Protein AF-A0A0F9AWZ1-F1 (afdb_monomer)

InterPro domains:
  IPR010708 5'(3')-deoxyribonucleotidase [PF06941] (41-124)
  IPR023214 HAD superfamily [G3DSA:3.40.50.1000] (35-144)
  IPR036412 HAD-like superfamily [SSF56784] (3-137)

Nearest PDB structures (foldseek):
  2otc-assembly1_A  TM=3.422E-01  e=2.011E+00  Escherichia coli BL21(DE3)
  7tmd-assembly1_B  TM=3.369E-01  e=4.687E+00  Klebsiella pneumoniae subsp. pneumoniae HS11286

Sequence (151 aa):
MQIYVDMDGVLADFDSHYKKLFGYTPIRPGGCDWKLVNGVEDFYLNMKEMPDLGVLWERLYLHNPIVLTGIPRQINAAENDKRKWLKVHLPLVTQIICCQAKDKYQYCKPGDLLIDDYARHKQAWTNAGGIWITHTSALDTCRQLDSLGIA

Solvent-accessible surface area (backbone atoms only — not comparable to full-atom values): 8495 Å² total; per-residue (Å²): 116,56,46,32,32,33,36,71,59,56,42,27,28,46,53,62,47,46,22,72,75,71,75,48,66,62,45,84,89,84,49,61,63,63,69,62,54,58,71,41,82,61,52,63,45,70,42,46,66,30,96,49,32,67,64,37,44,72,66,40,57,89,68,66,43,33,37,50,28,62,40,63,92,86,36,84,59,47,58,61,27,43,53,53,33,41,53,70,79,42,65,84,62,84,44,78,47,76,42,46,58,87,56,52,37,78,76,46,46,70,58,17,36,40,40,34,47,66,63,90,45,46,65,57,30,43,74,43,41,21,46,77,43,73,44,86,45,39,70,59,44,51,53,52,37,49,75,69,70,49,123

Radius of gyration: 14.71 Å; Cα contacts (8 Å, |Δi|>4): 239; chains: 1; bounding box: 33×29×40 Å

Organism: NCBI:txid412755

Structure (mmCIF, N/CA/C/O backbone):
data_AF-A0A0F9AWZ1-F1
#
_entry.id   AF-A0A0F9AWZ1-F1
#
loop_
_atom_site.group_PDB
_atom_site.id
_at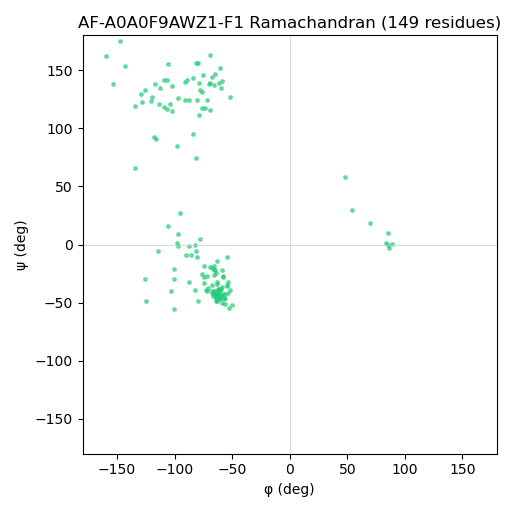om_site.type_symbol
_atom_site.label_atom_id
_atom_site.label_alt_id
_atom_site.label_comp_id
_atom_site.label_asym_id
_atom_site.label_entity_id
_atom_site.label_seq_id
_atom_site.pdbx_PDB_ins_code
_atom_site.Cartn_x
_atom_site.Cartn_y
_atom_site.Cartn_z
_atom_site.occupancy
_atom_site.B_iso_or_equiv
_atom_site.auth_seq_id
_atom_site.auth_comp_id
_atom_site.auth_asym_id
_atom_site.auth_atom_id
_atom_site.pdbx_PDB_model_num
ATOM 1 N N . MET A 1 1 ? -11.645 6.154 14.045 1.00 93.56 1 MET A N 1
ATOM 2 C CA . MET A 1 1 ? -10.387 5.616 13.503 1.00 93.56 1 MET A CA 1
ATOM 3 C C . MET A 1 1 ? -10.646 5.219 12.070 1.00 93.56 1 MET A C 1
ATOM 5 O O . MET A 1 1 ? -11.558 4.436 11.841 1.00 93.56 1 MET A O 1
ATOM 9 N N . GLN A 1 2 ? -9.905 5.793 11.131 1.00 97.94 2 GLN A N 1
ATOM 10 C CA . GLN A 1 2 ? -9.869 5.334 9.748 1.00 97.94 2 GLN A CA 1
ATOM 11 C C . GLN A 1 2 ? -8.739 4.313 9.583 1.00 97.94 2 GLN A C 1
ATOM 13 O O . GLN A 1 2 ? -7.654 4.503 10.133 1.00 97.94 2 GLN A O 1
ATOM 18 N N . ILE A 1 3 ? -8.988 3.250 8.815 1.00 98.44 3 ILE A N 1
ATOM 19 C CA . ILE A 1 3 ? -7.946 2.313 8.383 1.00 98.44 3 ILE A CA 1
ATOM 20 C C . ILE A 1 3 ? -7.501 2.696 6.975 1.00 98.44 3 ILE A C 1
ATOM 22 O O . ILE A 1 3 ? -8.324 2.814 6.062 1.00 98.44 3 ILE A O 1
ATOM 26 N N . TYR A 1 4 ? -6.198 2.879 6.821 1.00 98.75 4 TYR A N 1
ATOM 27 C CA . TYR A 1 4 ? -5.512 3.043 5.556 1.00 98.75 4 TYR A CA 1
ATOM 28 C C . TYR A 1 4 ? -4.686 1.795 5.260 1.00 98.75 4 TYR A C 1
ATOM 30 O O . TYR A 1 4 ? -4.063 1.217 6.154 1.00 98.75 4 TYR A O 1
ATOM 38 N N . VAL A 1 5 ? -4.664 1.395 3.994 1.00 98.62 5 VAL A N 1
ATOM 39 C CA . VAL A 1 5 ? -3.889 0.247 3.519 1.00 98.62 5 VAL A CA 1
ATOM 40 C C . VAL A 1 5 ? -3.065 0.670 2.310 1.00 98.62 5 VAL A C 1
ATOM 42 O O . VAL A 1 5 ? -3.587 1.309 1.391 1.00 98.62 5 VAL A O 1
ATOM 45 N N . ASP A 1 6 ? -1.765 0.387 2.328 1.00 98.56 6 ASP A N 1
ATOM 46 C CA . ASP A 1 6 ? -0.930 0.574 1.146 1.00 98.56 6 ASP A CA 1
ATOM 47 C C . ASP A 1 6 ? -1.290 -0.437 0.051 1.00 98.56 6 ASP A C 1
ATOM 49 O O . ASP A 1 6 ? -1.961 -1.431 0.304 1.00 98.56 6 ASP A O 1
ATOM 53 N N . MET A 1 7 ? -0.863 -0.175 -1.182 1.00 98.44 7 MET A N 1
ATOM 54 C CA . MET A 1 7 ? -1.083 -1.080 -2.307 1.00 98.44 7 MET A CA 1
ATOM 55 C C . MET A 1 7 ? 0.157 -1.914 -2.637 1.00 98.44 7 MET A C 1
ATOM 57 O O . MET A 1 7 ? 0.061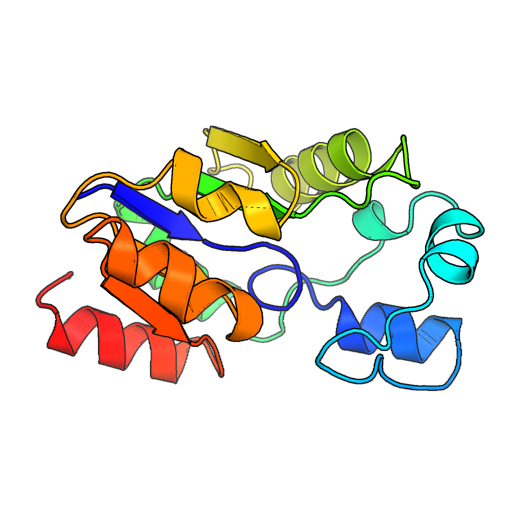 -3.138 -2.695 1.00 98.44 7 MET A O 1
ATOM 61 N N . ASP A 1 8 ? 1.303 -1.279 -2.883 1.00 97.06 8 ASP A N 1
ATOM 62 C CA . ASP A 1 8 ? 2.499 -1.968 -3.383 1.00 97.06 8 ASP A CA 1
ATOM 63 C C . ASP A 1 8 ? 3.175 -2.742 -2.247 1.00 97.06 8 ASP A C 1
ATOM 65 O O . ASP A 1 8 ? 3.631 -2.141 -1.290 1.00 97.06 8 ASP A O 1
ATOM 69 N N . GLY A 1 9 ? 3.262 -4.068 -2.346 1.00 96.50 9 GLY A N 1
ATOM 70 C CA . GLY A 1 9 ? 3.813 -4.920 -1.284 1.00 96.50 9 GLY A CA 1
ATOM 71 C C . GLY A 1 9 ? 2.814 -5.294 -0.181 1.00 96.50 9 GLY A C 1
ATOM 72 O O . GLY A 1 9 ? 3.183 -6.016 0.741 1.00 96.50 9 GLY A O 1
ATOM 73 N N . VAL A 1 10 ? 1.554 -4.850 -0.288 1.00 98.38 10 VAL A N 1
ATOM 74 C CA . VAL A 1 10 ? 0.466 -5.193 0.651 1.00 98.38 10 VAL A CA 1
ATOM 75 C C . VAL A 1 10 ? -0.741 -5.791 -0.071 1.00 98.38 10 VAL A C 1
ATOM 77 O O . VAL A 1 10 ? -1.236 -6.843 0.319 1.00 98.38 10 VAL A O 1
ATOM 80 N N . LEU A 1 11 ? -1.212 -5.150 -1.145 1.00 98.62 11 LEU A N 1
ATOM 81 C CA . LEU A 1 11 ? -2.310 -5.657 -1.976 1.00 98.62 11 LEU A CA 1
ATOM 82 C C . LEU A 1 11 ? -1.798 -6.258 -3.287 1.00 98.62 11 LEU A C 1
ATOM 84 O O . LEU A 1 11 ? -2.283 -7.298 -3.729 1.00 98.62 11 LEU A O 1
ATOM 88 N N . ALA A 1 12 ? -0.805 -5.613 -3.896 1.00 98.56 12 ALA A N 1
ATOM 89 C CA . ALA A 1 12 ? -0.204 -6.005 -5.161 1.00 98.56 12 ALA A CA 1
ATOM 90 C C . ALA A 1 12 ? 1.280 -6.357 -4.981 1.00 98.56 12 ALA A C 1
ATOM 92 O O . ALA A 1 12 ? 2.022 -5.645 -4.304 1.00 98.56 12 ALA A O 1
ATOM 93 N N . ASP A 1 13 ? 1.729 -7.429 -5.628 1.00 98.00 13 ASP A N 1
ATOM 94 C CA . ASP A 1 13 ? 3.087 -7.963 -5.522 1.00 98.00 13 ASP A CA 1
ATOM 95 C C . ASP A 1 13 ? 4.072 -7.194 -6.421 1.00 98.00 13 ASP A C 1
ATOM 97 O O . ASP A 1 13 ? 4.497 -7.652 -7.491 1.00 98.00 13 ASP A O 1
ATOM 101 N N . PHE A 1 14 ? 4.413 -5.980 -5.979 1.00 97.06 14 PHE A N 1
ATOM 102 C CA . PHE A 1 14 ? 5.357 -5.093 -6.657 1.00 97.06 14 PHE A CA 1
ATOM 103 C C . PHE A 1 14 ? 6.747 -5.728 -6.778 1.00 97.06 14 PHE A C 1
ATOM 105 O O . PHE A 1 14 ? 7.346 -5.698 -7.853 1.00 97.06 14 PHE A O 1
ATOM 112 N N . ASP A 1 15 ? 7.264 -6.322 -5.700 1.00 95.62 15 ASP A N 1
ATOM 113 C CA . ASP A 1 15 ? 8.640 -6.819 -5.642 1.00 95.62 15 ASP A CA 1
ATOM 114 C C . ASP A 1 15 ? 8.853 -8.016 -6.583 1.00 95.62 15 ASP A C 1
ATOM 116 O O . ASP A 1 15 ? 9.858 -8.055 -7.304 1.00 95.62 15 ASP A O 1
ATOM 120 N N . SER A 1 16 ? 7.906 -8.961 -6.657 1.00 96.81 16 SER A N 1
ATOM 121 C CA . SER A 1 16 ? 7.992 -10.063 -7.623 1.00 96.81 16 SER A CA 1
ATOM 122 C C . SER A 1 16 ? 7.767 -9.586 -9.054 1.00 96.81 16 SER A C 1
ATOM 124 O O . SER A 1 16 ? 8.437 -10.083 -9.964 1.00 96.81 16 SER A O 1
ATOM 126 N N . HIS A 1 17 ? 6.859 -8.627 -9.280 1.00 97.56 17 HIS A N 1
ATOM 127 C CA . HIS A 1 17 ? 6.634 -8.058 -10.612 1.00 97.56 17 HIS A CA 1
ATOM 128 C C . HIS A 1 17 ? 7.893 -7.343 -11.127 1.00 97.56 17 HIS A C 1
ATOM 130 O O . HIS A 1 17 ? 8.362 -7.624 -12.231 1.00 97.56 17 HIS A O 1
ATOM 136 N N . TYR A 1 18 ? 8.510 -6.515 -10.281 1.00 97.06 18 TYR A N 1
ATOM 137 C CA . TYR A 1 18 ? 9.777 -5.842 -10.554 1.00 97.06 18 TYR A CA 1
ATOM 138 C C . TYR A 1 18 ? 10.894 -6.856 -10.841 1.00 97.06 18 TYR A C 1
ATOM 140 O O . TYR A 1 18 ? 11.561 -6.776 -11.874 1.00 97.06 18 TYR A O 1
ATOM 148 N N . LYS A 1 19 ? 11.066 -7.868 -9.978 1.00 96.75 19 LYS A N 1
ATOM 149 C CA . LYS A 1 19 ? 12.084 -8.914 -10.163 1.00 96.75 19 LYS A CA 1
ATOM 150 C C . LYS A 1 19 ? 11.888 -9.693 -11.458 1.00 96.75 19 LYS A C 1
ATOM 152 O O . LYS A 1 19 ? 12.868 -10.005 -12.130 1.00 96.75 19 LYS A O 1
ATOM 157 N N . LYS A 1 20 ? 10.643 -10.003 -11.823 1.00 97.62 20 LYS A N 1
ATOM 158 C CA . LYS A 1 20 ? 10.321 -10.712 -13.065 1.00 97.62 20 LYS A CA 1
ATOM 159 C C . LYS A 1 20 ? 10.740 -9.914 -14.302 1.00 97.62 20 LYS A C 1
ATOM 161 O O . LYS A 1 20 ? 11.203 -10.517 -15.265 1.00 97.62 20 LYS A O 1
ATOM 166 N N . LEU A 1 21 ? 10.570 -8.593 -14.282 1.00 97.12 21 LEU A N 1
ATOM 167 C CA . LEU A 1 21 ? 10.883 -7.726 -15.420 1.00 97.12 21 LEU A CA 1
ATOM 168 C C . LEU A 1 21 ? 12.368 -7.364 -15.509 1.00 97.12 21 LEU A C 1
ATOM 170 O O . LEU A 1 21 ? 12.915 -7.315 -16.607 1.00 97.12 21 LEU A O 1
ATOM 174 N N . PHE A 1 22 ? 13.024 -7.120 -14.372 1.00 96.00 22 PHE A N 1
ATOM 175 C CA . PHE A 1 22 ? 14.370 -6.535 -14.345 1.00 96.00 22 PHE A CA 1
ATOM 176 C C . PHE A 1 22 ? 15.457 -7.473 -13.802 1.00 96.00 22 PHE A C 1
ATOM 178 O O . PHE A 1 22 ? 16.637 -7.137 -13.849 1.00 96.00 22 PHE A O 1
ATOM 185 N N . GLY A 1 23 ? 15.090 -8.657 -13.304 1.00 96.50 23 GLY A N 1
ATOM 186 C CA . GLY A 1 23 ? 16.023 -9.705 -12.874 1.00 96.50 23 GLY A CA 1
ATOM 187 C C . GLY A 1 23 ? 16.531 -9.589 -11.433 1.00 96.50 23 GLY A C 1
ATOM 188 O O . GLY A 1 23 ? 17.245 -10.476 -10.969 1.00 96.50 23 GLY A O 1
ATOM 189 N N . TYR A 1 24 ? 16.155 -8.542 -10.696 1.00 93.62 24 TYR A N 1
ATOM 190 C CA . TYR A 1 24 ? 16.545 -8.335 -9.298 1.00 93.62 24 TYR A CA 1
ATOM 191 C C . TYR A 1 24 ? 15.409 -7.705 -8.489 1.00 93.62 24 TYR A C 1
ATOM 193 O O . TYR A 1 24 ? 14.555 -7.024 -9.042 1.00 93.62 24 TYR A O 1
ATOM 201 N N . THR A 1 25 ? 15.388 -7.937 -7.177 1.00 91.88 25 THR A N 1
ATOM 202 C CA . THR A 1 25 ? 14.426 -7.306 -6.258 1.00 91.88 25 THR A CA 1
ATOM 203 C C . THR A 1 25 ? 14.873 -5.872 -5.949 1.00 91.88 25 THR A C 1
ATOM 205 O O . THR A 1 25 ? 16.074 -5.661 -5.747 1.00 91.88 25 THR A O 1
ATOM 208 N N . PRO A 1 26 ? 13.963 -4.882 -5.886 1.00 89.50 26 PRO A N 1
ATOM 209 C CA . PRO A 1 26 ? 14.327 -3.517 -5.514 1.00 89.50 26 PRO A CA 1
ATOM 210 C C . PRO A 1 26 ? 14.937 -3.486 -4.103 1.00 89.50 26 PRO A C 1
ATOM 212 O O . PRO A 1 26 ? 14.415 -4.092 -3.168 1.00 89.50 26 PRO A O 1
ATOM 215 N N . ILE A 1 27 ? 16.051 -2.770 -3.928 1.00 84.81 27 ILE A N 1
ATOM 216 C CA . ILE A 1 27 ? 16.698 -2.655 -2.611 1.00 84.81 27 ILE A CA 1
ATOM 217 C C . ILE A 1 27 ? 15.916 -1.649 -1.762 1.00 84.81 27 ILE A C 1
ATOM 219 O O . ILE A 1 27 ? 15.609 -0.543 -2.212 1.00 84.81 27 ILE A O 1
ATOM 223 N N . ARG A 1 28 ? 15.618 -1.991 -0.507 1.00 78.56 28 ARG A N 1
ATOM 224 C CA . ARG A 1 28 ? 14.919 -1.101 0.432 1.00 78.56 28 ARG A CA 1
ATOM 225 C C . ARG A 1 28 ? 15.858 -0.683 1.580 1.00 78.56 28 ARG A C 1
ATOM 227 O O . ARG A 1 28 ? 16.531 -1.550 2.131 1.00 78.56 28 ARG A O 1
ATOM 234 N N . PRO A 1 29 ? 15.899 0.611 1.970 1.00 73.69 29 PRO A N 1
ATOM 235 C CA . PRO A 1 29 ? 15.182 1.745 1.384 1.00 73.69 29 PRO A CA 1
ATOM 236 C C . PRO A 1 29 ? 15.884 2.364 0.158 1.00 73.69 29 PRO A C 1
ATOM 238 O O . PRO A 1 29 ? 17.095 2.551 0.147 1.00 73.69 29 PRO A O 1
ATOM 241 N N . GLY A 1 30 ? 15.097 2.795 -0.835 1.00 70.69 30 GLY A N 1
ATOM 242 C CA . GLY A 1 30 ? 15.531 3.749 -1.870 1.00 70.69 30 GLY A CA 1
ATOM 243 C C . GLY A 1 30 ? 16.179 3.188 -3.143 1.00 70.69 30 GLY A C 1
ATOM 244 O O . GLY A 1 30 ? 16.503 3.976 -4.023 1.00 70.69 30 GLY A O 1
ATOM 245 N N . GLY A 1 31 ? 16.328 1.874 -3.283 1.00 77.12 31 GLY A N 1
ATOM 246 C CA . GLY A 1 31 ? 16.951 1.214 -4.436 1.00 77.12 31 GLY A CA 1
ATOM 247 C C . GLY A 1 31 ? 15.984 0.739 -5.522 1.00 77.12 31 GLY A C 1
ATOM 248 O O . GLY A 1 31 ? 16.290 -0.227 -6.215 1.00 77.12 31 GLY A O 1
ATOM 249 N N . CYS A 1 32 ? 14.820 1.378 -5.662 1.00 87.75 32 CYS A N 1
ATOM 250 C CA . CYS A 1 32 ? 13.929 1.145 -6.798 1.00 87.75 32 CYS A CA 1
ATOM 251 C C . CYS A 1 32 ? 14.319 2.072 -7.956 1.00 87.75 32 CYS A C 1
ATOM 253 O O . CYS A 1 32 ? 14.340 3.296 -7.785 1.00 87.75 32 CYS A O 1
ATOM 255 N N . ASP A 1 33 ? 14.602 1.509 -9.132 1.00 91.81 33 ASP A N 1
ATOM 256 C CA . ASP A 1 33 ? 14.898 2.296 -10.327 1.00 91.81 33 ASP A CA 1
ATOM 257 C C . ASP A 1 33 ? 13.600 2.712 -11.028 1.00 91.81 33 ASP A C 1
ATOM 259 O O . ASP A 1 33 ? 13.021 1.991 -11.842 1.00 91.81 33 ASP A O 1
ATOM 263 N N . TRP A 1 34 ? 13.137 3.921 -10.718 1.00 92.38 34 TRP A N 1
ATOM 264 C CA . TRP A 1 34 ? 11.923 4.473 -11.316 1.00 92.38 34 TRP A CA 1
ATOM 265 C C . TRP A 1 34 ? 12.041 4.741 -12.818 1.00 92.38 34 TRP A C 1
ATOM 267 O O . TRP A 1 34 ? 11.009 4.862 -13.471 1.00 92.38 34 TRP A O 1
ATOM 277 N N . LYS A 1 35 ? 13.253 4.824 -13.391 1.00 93.19 35 LYS A N 1
ATOM 278 C CA . LYS A 1 35 ? 13.408 4.957 -14.848 1.00 93.19 35 LYS A CA 1
ATOM 279 C C . LYS A 1 35 ? 13.057 3.651 -15.549 1.00 93.19 35 LYS A C 1
ATOM 281 O O . LYS A 1 35 ? 12.400 3.702 -16.583 1.00 93.19 35 LYS A O 1
ATOM 286 N N . LEU A 1 36 ? 13.452 2.512 -14.974 1.00 94.19 36 LEU A N 1
ATOM 287 C CA . LEU A 1 36 ? 13.072 1.195 -15.488 1.00 94.19 36 LEU A CA 1
ATOM 288 C C . LEU A 1 36 ? 11.559 0.998 -15.412 1.00 94.19 36 LEU A C 1
ATOM 290 O O . LEU A 1 36 ? 10.943 0.658 -16.416 1.00 94.19 36 LEU A O 1
ATOM 294 N N . VAL A 1 37 ? 10.954 1.295 -14.257 1.00 95.25 37 VAL A N 1
ATOM 295 C CA . VAL A 1 37 ? 9.495 1.194 -14.075 1.00 95.25 37 VAL A CA 1
ATOM 296 C C . VAL A 1 37 ? 8.752 2.097 -15.066 1.00 95.25 37 VAL A C 1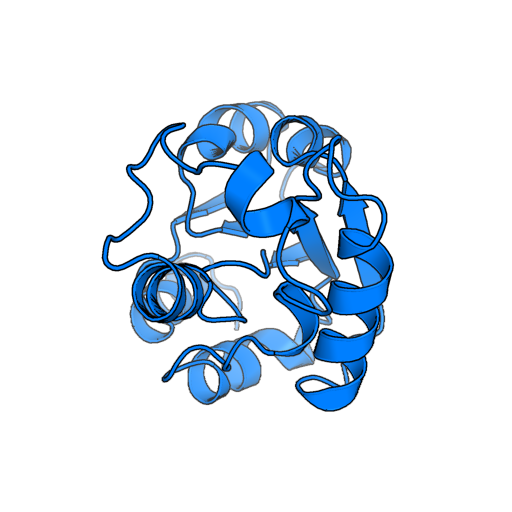
ATOM 298 O O . VAL A 1 37 ? 7.813 1.646 -15.708 1.00 95.25 37 VAL A O 1
ATOM 301 N N . ASN A 1 38 ? 9.201 3.344 -15.261 1.00 95.31 38 ASN A N 1
ATOM 302 C CA . ASN A 1 38 ? 8.583 4.270 -16.218 1.00 95.31 38 ASN A CA 1
ATOM 303 C C . ASN A 1 38 ? 8.702 3.817 -17.686 1.00 95.31 38 ASN A C 1
ATOM 305 O O . ASN A 1 38 ? 7.954 4.290 -18.534 1.00 95.31 38 ASN A O 1
ATOM 309 N N . GLY A 1 39 ? 9.672 2.954 -17.998 1.00 95.44 39 GLY A N 1
ATOM 310 C CA . GLY A 1 39 ? 9.866 2.396 -19.336 1.00 95.44 39 GLY A CA 1
ATOM 311 C C . GLY A 1 39 ? 8.958 1.207 -19.655 1.00 95.44 39 GLY A C 1
ATOM 312 O O . GLY A 1 39 ? 8.990 0.725 -20.784 1.00 95.44 39 GLY A O 1
ATOM 313 N N . VAL A 1 40 ? 8.174 0.723 -18.687 1.00 96.31 40 VAL A N 1
ATOM 314 C CA . VAL A 1 40 ? 7.260 -0.409 -18.856 1.00 96.31 40 VAL A CA 1
ATOM 315 C C . VAL A 1 40 ? 5.826 0.105 -18.901 1.00 96.31 40 VAL A C 1
ATOM 317 O O . VAL A 1 40 ? 5.319 0.663 -17.929 1.00 96.31 40 VAL A O 1
ATOM 320 N N . GLU A 1 41 ? 5.171 -0.097 -20.041 1.00 95.44 41 GLU A N 1
ATOM 321 C CA . GLU A 1 41 ? 3.749 0.201 -20.208 1.00 95.44 41 GLU A CA 1
ATOM 322 C C . GLU A 1 41 ? 2.903 -0.651 -19.253 1.00 95.44 41 GLU A C 1
ATOM 324 O O . GLU A 1 41 ? 3.186 -1.834 -19.045 1.00 95.44 41 GLU A O 1
ATOM 329 N N . ASP A 1 42 ? 1.877 -0.038 -18.657 1.00 96.50 42 ASP A N 1
ATOM 330 C CA . ASP A 1 42 ? 0.924 -0.707 -17.768 1.00 96.50 42 ASP A CA 1
ATOM 331 C C . ASP A 1 42 ? 1.587 -1.468 -16.598 1.00 96.50 42 ASP A C 1
ATOM 333 O O . ASP A 1 42 ? 1.050 -2.468 -16.111 1.00 96.50 42 ASP A O 1
ATOM 337 N N . PHE A 1 43 ? 2.760 -1.015 -16.127 1.00 97.56 43 PHE A N 1
ATOM 338 C CA . PHE A 1 43 ? 3.526 -1.696 -15.074 1.00 97.56 43 PHE A CA 1
ATOM 339 C C . PHE A 1 43 ? 2.655 -2.018 -13.853 1.00 97.56 43 PHE A C 1
ATOM 341 O O . PHE A 1 43 ? 2.584 -3.161 -13.408 1.00 97.56 43 PHE A O 1
ATOM 348 N N . TYR A 1 44 ? 1.945 -1.016 -13.325 1.00 97.94 44 TYR A N 1
ATOM 349 C CA . TYR A 1 44 ? 1.125 -1.204 -12.126 1.00 97.94 44 TYR A CA 1
ATOM 350 C C . TYR A 1 44 ? -0.163 -1.982 -12.412 1.00 97.94 44 TYR A C 1
ATOM 352 O O . TYR A 1 44 ? -0.670 -2.669 -11.529 1.00 97.94 44 TYR A O 1
ATOM 360 N N . LEU A 1 45 ? -0.686 -1.893 -13.637 1.00 97.25 45 LEU A N 1
ATOM 361 C CA . LEU A 1 45 ? -1.903 -2.591 -14.045 1.00 97.25 45 LEU A CA 1
ATOM 362 C C . LEU A 1 45 ? -1.674 -4.103 -14.193 1.00 97.25 45 LEU A C 1
ATOM 364 O O . LEU A 1 45 ? -2.599 -4.882 -13.992 1.00 97.25 45 LEU A O 1
ATOM 368 N N . ASN A 1 46 ? -0.445 -4.522 -14.499 1.00 97.81 46 ASN A N 1
ATOM 369 C CA . ASN A 1 46 ? -0.083 -5.923 -14.726 1.00 97.81 46 ASN A CA 1
ATOM 370 C C . ASN A 1 46 ? 0.529 -6.619 -13.495 1.00 97.81 46 ASN A C 1
ATOM 372 O O . ASN A 1 46 ? 1.037 -7.746 -13.599 1.00 97.81 46 ASN A O 1
ATOM 376 N N . MET A 1 47 ? 0.507 -5.971 -12.327 1.00 98.31 47 MET A N 1
ATOM 377 C CA . MET A 1 47 ? 0.935 -6.596 -11.076 1.00 98.31 47 MET A CA 1
ATOM 378 C C . MET A 1 47 ? -0.028 -7.715 -10.675 1.00 98.31 47 MET A C 1
ATOM 380 O O . MET A 1 47 ? -1.239 -7.622 -10.866 1.00 98.31 47 MET A O 1
ATOM 384 N N . LYS A 1 48 ? 0.513 -8.785 -10.092 1.00 98.38 48 LYS A N 1
ATOM 385 C CA . LYS A 1 48 ? -0.315 -9.811 -9.452 1.00 98.38 48 LYS A CA 1
ATOM 386 C C . LYS A 1 48 ? -0.752 -9.334 -8.071 1.00 98.38 48 LYS A C 1
ATOM 388 O O . LYS A 1 48 ? -0.078 -8.507 -7.465 1.00 98.38 48 LYS A O 1
ATOM 393 N N . GLU A 1 49 ? -1.848 -9.883 -7.571 1.00 98.62 49 GLU A N 1
ATOM 394 C CA . GLU A 1 49 ? -2.218 -9.775 -6.159 1.00 98.62 49 GLU A CA 1
ATOM 395 C C . GLU A 1 49 ? -1.141 -10.409 -5.269 1.00 98.62 49 GLU A C 1
ATOM 397 O O . GLU A 1 49 ? -0.456 -11.351 -5.689 1.00 98.62 49 GLU A O 1
ATOM 402 N N . MET A 1 50 ? -1.019 -9.923 -4.033 1.00 98.38 50 MET A N 1
ATOM 403 C CA . MET A 1 50 ? -0.273 -10.641 -3.001 1.00 98.38 50 MET A CA 1
ATOM 404 C C . MET A 1 50 ? -0.890 -12.036 -2.789 1.00 98.38 50 MET A C 1
ATOM 406 O O . MET A 1 50 ? -2.119 -12.157 -2.789 1.00 98.38 50 MET A O 1
ATOM 410 N N . PRO A 1 51 ? -0.089 -13.103 -2.587 1.00 98.06 51 PRO A N 1
ATOM 411 C CA . PRO A 1 51 ? -0.617 -14.467 -2.460 1.00 98.06 51 PRO A CA 1
ATOM 412 C C . PRO A 1 51 ? -1.636 -14.655 -1.328 1.00 98.06 51 PRO A C 1
ATOM 414 O O . PRO A 1 51 ? -2.484 -15.540 -1.401 1.00 98.06 51 PRO A O 1
ATOM 417 N N . ASP A 1 52 ? -1.546 -13.836 -0.282 1.00 98.00 52 ASP A N 1
ATOM 418 C CA . ASP A 1 52 ? -2.410 -13.836 0.895 1.00 98.00 52 ASP A CA 1
ATOM 419 C C . ASP A 1 52 ? -3.409 -12.661 0.918 1.00 98.00 52 ASP A C 1
ATOM 421 O O . ASP A 1 52 ? -4.040 -12.416 1.951 1.00 98.00 52 ASP A O 1
ATOM 425 N N . LEU A 1 53 ? -3.627 -11.981 -0.221 1.00 98.19 53 LEU A N 1
ATOM 426 C CA . LEU A 1 53 ? -4.573 -10.865 -0.333 1.00 98.19 53 LEU A CA 1
ATOM 427 C C . LEU A 1 53 ? -5.971 -11.246 0.160 1.00 98.19 53 LEU A C 1
ATOM 429 O O . LEU A 1 53 ? -6.589 -10.466 0.875 1.00 98.19 53 LEU A O 1
ATOM 433 N N . GLY A 1 54 ? -6.463 -12.443 -0.171 1.00 97.75 54 GLY A N 1
ATOM 434 C CA . GLY A 1 54 ? -7.785 -12.898 0.272 1.00 97.75 54 GLY A CA 1
ATOM 435 C C . GLY A 1 54 ? -7.934 -12.902 1.797 1.00 97.75 54 GLY A C 1
ATOM 436 O O . GLY A 1 54 ? -8.932 -12.406 2.312 1.00 97.75 54 GLY A O 1
ATOM 437 N N . VAL A 1 55 ? -6.907 -13.370 2.516 1.00 98.19 55 VAL A N 1
ATOM 438 C CA . VAL A 1 55 ? -6.888 -13.412 3.990 1.00 98.19 55 VAL A CA 1
ATOM 439 C C . VAL A 1 55 ? -6.878 -12.000 4.568 1.00 98.19 55 VAL A C 1
ATOM 441 O O . VAL A 1 55 ? -7.618 -11.699 5.504 1.00 98.19 55 VAL A O 1
ATOM 444 N N . LEU A 1 56 ? -6.056 -11.113 4.001 1.00 98.25 56 LEU A N 1
ATOM 445 C CA . LEU A 1 56 ? -5.998 -9.722 4.439 1.00 98.25 56 LEU A CA 1
ATOM 446 C C . LEU A 1 56 ? -7.318 -8.995 4.151 1.00 98.25 56 LEU A C 1
ATOM 448 O O . LEU A 1 56 ? -7.812 -8.238 4.984 1.00 98.25 56 LEU A O 1
ATOM 452 N N . TRP A 1 57 ? -7.897 -9.214 2.973 1.00 97.62 57 TRP A N 1
ATOM 453 C CA . TRP A 1 57 ? -9.074 -8.479 2.537 1.00 97.62 57 TRP A CA 1
ATOM 454 C C . TRP A 1 57 ? -10.333 -8.911 3.278 1.00 97.62 57 TRP A C 1
ATOM 456 O O . TRP A 1 57 ? -11.100 -8.043 3.686 1.00 97.62 57 TRP A O 1
ATOM 466 N N . GLU A 1 58 ? -10.508 -10.210 3.545 1.00 96.44 58 GLU A N 1
ATOM 467 C CA . GLU A 1 58 ? -11.575 -10.726 4.416 1.00 96.44 58 GLU A CA 1
ATOM 468 C C . GLU A 1 58 ? -11.549 -10.051 5.795 1.00 96.44 58 GLU A C 1
ATOM 470 O O . GLU A 1 58 ? -12.591 -9.732 6.364 1.00 96.44 58 GLU A O 1
ATOM 475 N N . ARG A 1 59 ? -10.352 -9.743 6.301 1.00 96.31 59 ARG A N 1
ATOM 476 C CA . ARG A 1 59 ? -10.185 -9.067 7.585 1.00 96.31 59 ARG A CA 1
ATOM 477 C C . ARG A 1 59 ? -10.526 -7.578 7.554 1.00 96.31 59 ARG A C 1
ATOM 479 O O . ARG A 1 59 ? -10.963 -7.027 8.567 1.00 96.31 59 ARG A O 1
ATOM 486 N N . LEU A 1 60 ? -10.266 -6.911 6.432 1.00 96.75 60 LEU A N 1
ATOM 487 C CA . LEU A 1 60 ? -10.323 -5.454 6.334 1.00 96.75 60 LEU A CA 1
ATOM 488 C C . LEU A 1 60 ? -11.611 -4.926 5.703 1.00 96.75 60 LEU A C 1
ATOM 490 O O . LEU A 1 60 ? -12.009 -3.816 6.039 1.00 96.75 60 LEU A O 1
ATOM 494 N N . TYR A 1 61 ? -12.267 -5.666 4.805 1.00 94.81 61 TYR A N 1
ATOM 495 C CA . TYR A 1 61 ? -13.298 -5.095 3.926 1.00 94.81 61 TYR A CA 1
ATOM 496 C C . TYR A 1 61 ? -14.475 -4.448 4.677 1.00 94.81 61 TYR A C 1
ATOM 498 O O . TYR A 1 61 ? -14.963 -3.400 4.252 1.00 94.81 61 TYR A O 1
ATOM 506 N N . LEU A 1 62 ? -14.898 -5.015 5.815 1.00 94.19 62 LEU A N 1
ATOM 507 C CA . LEU A 1 62 ? -15.992 -4.472 6.636 1.00 94.19 62 LEU A CA 1
ATOM 508 C C . LEU A 1 62 ? -15.649 -3.131 7.296 1.00 94.19 62 LEU A C 1
ATOM 510 O O . LEU A 1 62 ? -16.553 -2.374 7.642 1.00 94.19 62 LEU A O 1
ATOM 514 N N . HIS A 1 63 ? -14.361 -2.809 7.425 1.00 96.06 63 HIS A N 1
ATOM 515 C CA . HIS A 1 63 ? -13.888 -1.532 7.964 1.00 96.06 63 HIS A CA 1
ATOM 516 C C . HIS A 1 63 ? -13.876 -0.408 6.929 1.00 96.06 63 HIS A C 1
ATOM 518 O O . HIS A 1 63 ? -13.498 0.714 7.263 1.00 96.06 63 HIS A O 1
ATOM 524 N N . ASN A 1 64 ? -14.269 -0.693 5.681 1.00 96.31 64 ASN A N 1
ATOM 525 C CA . ASN A 1 64 ? -14.234 0.250 4.563 1.00 96.31 64 ASN A CA 1
ATOM 526 C C . ASN A 1 64 ? -12.876 0.989 4.467 1.00 96.31 64 ASN A C 1
ATOM 528 O O . ASN A 1 64 ? -12.821 2.220 4.594 1.00 96.31 64 ASN A O 1
ATOM 532 N N . PRO A 1 65 ? -11.759 0.246 4.322 1.00 97.75 65 PRO A N 1
ATOM 533 C CA . PRO A 1 65 ? -10.425 0.827 4.338 1.00 97.75 65 PRO A CA 1
ATOM 534 C C . PRO A 1 65 ? -10.226 1.765 3.143 1.00 97.75 65 PRO A C 1
ATOM 536 O O . PRO A 1 65 ? -10.733 1.527 2.045 1.00 97.75 65 PRO A O 1
ATOM 539 N N . ILE A 1 66 ? -9.439 2.820 3.349 1.00 98.69 66 ILE A N 1
ATOM 540 C CA . ILE A 1 66 ? -8.997 3.708 2.272 1.00 98.69 66 ILE A CA 1
ATOM 541 C C . ILE A 1 66 ? -7.669 3.177 1.747 1.00 98.69 66 ILE A C 1
ATOM 543 O O . ILE A 1 66 ? -6.702 3.053 2.501 1.00 98.69 66 ILE A O 1
ATOM 547 N N . VAL A 1 67 ? -7.588 2.908 0.445 1.00 98.75 67 VAL A N 1
ATOM 548 C CA . VAL A 1 67 ? -6.297 2.583 -0.165 1.00 98.75 67 VAL A CA 1
ATOM 549 C C . VAL A 1 67 ? -5.481 3.868 -0.273 1.00 98.75 67 VAL A C 1
ATOM 551 O O . VAL A 1 67 ? -5.888 4.808 -0.956 1.00 98.75 67 VAL A O 1
ATOM 554 N N . LEU A 1 68 ? -4.340 3.918 0.413 1.00 98.69 68 LEU A N 1
ATOM 555 C CA . LEU A 1 68 ? -3.427 5.059 0.443 1.00 98.69 68 LEU A CA 1
ATOM 556 C C . LEU A 1 68 ? -2.096 4.647 -0.183 1.00 98.69 68 LEU A C 1
ATOM 558 O O . LEU A 1 68 ? -1.195 4.163 0.501 1.00 98.69 68 LEU A O 1
ATOM 562 N N . THR A 1 69 ? -1.978 4.848 -1.494 1.00 98.19 69 THR A N 1
ATOM 563 C CA . THR A 1 69 ? -0.855 4.347 -2.297 1.00 98.19 69 THR A CA 1
ATOM 564 C C . THR A 1 69 ? 0.101 5.458 -2.715 1.00 98.19 69 THR A C 1
ATOM 566 O O . THR A 1 69 ? -0.299 6.558 -3.106 1.00 98.19 69 THR A O 1
ATOM 569 N N . GLY A 1 70 ? 1.393 5.128 -2.696 1.00 95.88 70 GLY A N 1
ATOM 570 C CA . GLY A 1 70 ? 2.443 5.964 -3.267 1.00 95.88 70 GLY A CA 1
ATOM 571 C C . GLY A 1 70 ? 2.374 6.020 -4.798 1.00 95.88 70 GLY A C 1
ATOM 572 O O . GLY A 1 70 ? 2.183 4.990 -5.441 1.00 95.88 70 GLY A O 1
ATOM 573 N N . ILE A 1 71 ? 2.583 7.199 -5.386 1.00 95.19 71 ILE A N 1
ATOM 574 C CA . ILE A 1 71 ? 2.849 7.395 -6.817 1.00 95.19 71 ILE A CA 1
ATOM 575 C C . ILE A 1 71 ? 4.216 8.078 -7.011 1.00 95.19 71 ILE A C 1
ATOM 577 O O . ILE A 1 71 ? 4.467 9.149 -6.439 1.00 95.19 71 ILE A O 1
ATOM 581 N N . PRO A 1 72 ? 5.144 7.481 -7.782 1.00 91.31 72 PRO A N 1
ATOM 582 C CA . PRO A 1 72 ? 6.409 8.129 -8.115 1.00 91.31 72 PRO A CA 1
ATOM 583 C C . PRO A 1 72 ? 6.178 9.359 -8.992 1.00 91.31 72 PRO A C 1
ATOM 585 O O . PRO A 1 72 ? 5.413 9.313 -9.951 1.00 91.31 72 PRO A O 1
ATOM 588 N N . ARG A 1 73 ? 6.887 10.460 -8.707 1.00 89.19 73 ARG A N 1
ATOM 589 C CA . ARG A 1 73 ? 6.742 11.732 -9.445 1.00 89.19 73 ARG A CA 1
ATOM 590 C C . ARG A 1 73 ? 6.999 11.596 -10.947 1.00 89.19 73 ARG A C 1
ATOM 592 O O . ARG A 1 73 ? 6.520 12.413 -11.717 1.00 89.19 73 ARG A O 1
ATOM 599 N N . GLN A 1 74 ? 7.826 10.630 -11.334 1.00 89.75 74 GLN A N 1
ATOM 600 C CA . GLN A 1 74 ? 8.304 10.454 -12.700 1.00 89.75 74 GLN A CA 1
ATOM 601 C C . GLN A 1 74 ? 7.351 9.625 -13.571 1.00 89.75 74 GLN A C 1
ATOM 603 O O . GLN A 1 74 ? 7.581 9.560 -14.773 1.00 89.75 74 GLN A O 1
ATOM 608 N N . ILE A 1 75 ? 6.317 8.998 -12.991 1.00 93.38 75 ILE A N 1
ATOM 609 C CA . ILE A 1 75 ? 5.454 8.038 -13.689 1.00 93.38 75 ILE A CA 1
ATOM 610 C C . ILE A 1 75 ? 4.019 8.562 -13.725 1.00 93.38 75 ILE A C 1
ATOM 612 O O . ILE A 1 75 ? 3.223 8.316 -12.820 1.00 93.38 75 ILE A O 1
ATOM 616 N N . ASN A 1 76 ? 3.675 9.267 -14.803 1.00 92.25 76 ASN A N 1
ATOM 617 C CA . ASN A 1 76 ? 2.357 9.892 -14.966 1.00 92.25 76 ASN A CA 1
ATOM 618 C C . ASN A 1 76 ? 1.206 8.870 -15.007 1.00 92.25 76 ASN A C 1
ATOM 620 O O . ASN A 1 76 ? 0.106 9.167 -14.548 1.00 92.25 76 ASN A O 1
ATOM 624 N N . ALA A 1 77 ? 1.449 7.666 -15.537 1.00 94.44 77 ALA A N 1
ATOM 625 C CA . ALA A 1 77 ? 0.431 6.620 -15.654 1.00 9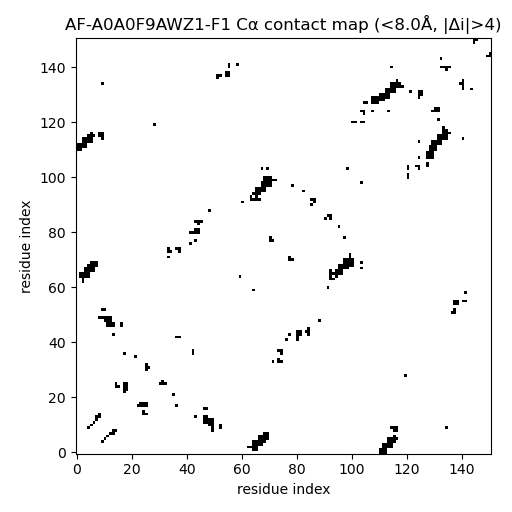4.44 77 ALA A CA 1
ATOM 626 C C . ALA A 1 77 ? 0.091 5.939 -14.314 1.00 94.44 77 ALA A C 1
ATOM 628 O O . ALA A 1 77 ? -0.982 5.351 -14.185 1.00 94.44 77 ALA A O 1
ATOM 629 N N . ALA A 1 78 ? 0.957 6.063 -13.297 1.00 96.50 78 ALA A N 1
ATOM 630 C CA . ALA A 1 78 ? 0.880 5.267 -12.072 1.00 96.50 78 ALA A CA 1
ATOM 631 C C . ALA A 1 78 ? -0.472 5.382 -11.357 1.00 96.50 78 ALA A C 1
ATOM 633 O O . ALA A 1 78 ? -1.023 4.377 -10.917 1.00 96.50 78 ALA A O 1
ATOM 634 N N . GLU A 1 79 ? -1.032 6.590 -11.251 1.00 97.38 79 GLU A N 1
ATOM 635 C CA . GLU A 1 79 ? -2.333 6.782 -10.605 1.00 97.38 79 GLU A CA 1
ATOM 636 C C . GLU A 1 79 ? -3.462 6.060 -11.353 1.00 97.38 79 GLU A C 1
ATOM 638 O O . GLU A 1 79 ? -4.266 5.357 -10.737 1.00 97.38 79 GLU A O 1
ATOM 643 N N . ASN A 1 80 ? -3.527 6.224 -12.674 1.00 97.38 80 ASN A N 1
ATOM 644 C CA . ASN A 1 80 ? -4.573 5.625 -13.495 1.00 97.38 80 ASN A CA 1
ATOM 645 C C . ASN A 1 80 ? -4.499 4.093 -13.464 1.00 97.38 80 ASN A C 1
ATOM 647 O O . ASN A 1 80 ? -5.521 3.432 -13.280 1.00 97.38 80 ASN A O 1
ATOM 651 N N . ASP A 1 81 ? -3.295 3.539 -13.576 1.00 97.94 81 ASP A N 1
ATOM 652 C CA . ASP A 1 81 ? -3.065 2.096 -13.572 1.00 97.94 81 ASP A CA 1
ATOM 653 C C . ASP A 1 81 ? -3.452 1.474 -12.232 1.00 97.94 81 ASP A C 1
ATOM 655 O O . ASP A 1 81 ? -4.196 0.496 -12.195 1.00 97.94 81 ASP A O 1
ATOM 659 N N . LYS A 1 82 ? -3.039 2.090 -11.118 1.00 98.31 82 LYS A N 1
ATOM 660 C CA . LYS A 1 82 ? -3.392 1.634 -9.766 1.00 98.31 82 LYS A CA 1
ATOM 661 C C . LYS A 1 82 ? -4.896 1.672 -9.518 1.00 98.31 82 LYS A C 1
ATOM 663 O O . LYS A 1 82 ? -5.457 0.721 -8.980 1.00 98.31 82 LYS A O 1
ATOM 668 N N . ARG A 1 83 ? -5.581 2.741 -9.944 1.00 98.19 83 ARG A N 1
ATOM 669 C CA . ARG A 1 83 ? -7.047 2.841 -9.828 1.00 98.19 83 ARG A CA 1
ATOM 670 C C . ARG A 1 83 ? -7.755 1.760 -10.644 1.00 98.19 83 ARG A C 1
ATOM 672 O O . ARG A 1 83 ? -8.708 1.159 -10.152 1.00 98.19 83 ARG A O 1
ATOM 679 N N . LYS A 1 84 ? -7.297 1.498 -11.873 1.00 98.25 84 LYS A N 1
ATOM 680 C CA . LYS A 1 84 ? -7.837 0.423 -12.719 1.00 98.25 84 LYS A CA 1
ATOM 681 C C . LYS A 1 84 ? -7.599 -0.952 -12.100 1.00 98.25 84 LYS A C 1
ATOM 683 O O . LYS A 1 84 ? -8.540 -1.736 -12.033 1.00 98.25 84 LYS A O 1
ATOM 688 N N . TRP A 1 85 ? -6.390 -1.205 -11.604 1.00 98.56 85 TRP A N 1
ATOM 689 C CA . TRP A 1 85 ? -6.038 -2.443 -10.914 1.00 98.56 85 TRP A CA 1
ATOM 690 C C . TRP A 1 85 ? -6.970 -2.689 -9.720 1.00 98.56 85 TRP A C 1
ATOM 692 O O . TRP A 1 85 ? -7.634 -3.719 -9.652 1.00 98.56 85 TRP A O 1
ATOM 702 N N . LEU A 1 86 ? -7.130 -1.695 -8.838 1.00 98.19 86 LEU A N 1
ATOM 703 C CA . LEU A 1 86 ? -8.002 -1.801 -7.662 1.00 98.19 86 LEU A CA 1
ATOM 704 C C . LEU A 1 86 ? -9.459 -2.070 -8.043 1.00 98.19 86 LEU A C 1
ATOM 706 O O . LEU A 1 86 ? -10.116 -2.882 -7.402 1.00 98.19 86 LEU A O 1
ATOM 710 N N . LYS A 1 87 ? -9.957 -1.456 -9.120 1.00 97.19 87 LYS A N 1
ATOM 711 C CA . LYS A 1 87 ? -11.320 -1.698 -9.610 1.00 97.19 87 LYS A CA 1
ATOM 712 C C . LYS A 1 87 ? -11.542 -3.145 -10.072 1.00 97.19 87 LYS A C 1
ATOM 714 O O . LYS A 1 87 ? -12.656 -3.645 -9.948 1.00 97.19 87 LYS A O 1
ATOM 719 N N . VAL A 1 88 ? -10.517 -3.786 -10.634 1.00 97.50 88 VAL A N 1
ATOM 720 C CA . VAL A 1 88 ? -10.589 -5.172 -11.126 1.00 97.50 88 VAL A CA 1
ATOM 721 C C . VAL A 1 88 ? -10.451 -6.168 -9.978 1.00 97.50 88 VAL A C 1
ATOM 723 O O . VAL A 1 88 ? -11.267 -7.076 -9.865 1.00 97.50 88 VAL A O 1
ATOM 726 N N . HIS A 1 89 ? -9.443 -5.984 -9.128 1.00 97.38 89 HIS A N 1
ATOM 727 C CA . HIS A 1 89 ? -9.069 -6.966 -8.109 1.00 97.38 89 HIS A CA 1
ATOM 728 C C . HIS A 1 89 ? -9.846 -6.798 -6.798 1.00 97.38 89 HIS A C 1
ATOM 730 O O . HIS A 1 89 ? -10.152 -7.779 -6.129 1.00 97.38 89 HIS A O 1
ATOM 736 N N . LEU A 1 90 ? -10.210 -5.565 -6.436 1.00 96.94 90 LEU A N 1
ATOM 737 C CA . LEU A 1 90 ? -10.886 -5.231 -5.180 1.00 96.94 90 LEU A CA 1
ATOM 738 C C . LEU A 1 90 ? -12.069 -4.275 -5.434 1.00 96.94 90 LEU A C 1
ATOM 740 O O . LEU A 1 90 ? -12.059 -3.133 -4.971 1.00 96.94 90 LEU A O 1
ATOM 744 N N . PRO A 1 91 ? -13.131 -4.718 -6.137 1.00 95.06 91 PRO A N 1
ATOM 745 C CA . PRO A 1 91 ? -14.234 -3.852 -6.578 1.00 95.06 91 PRO A CA 1
ATOM 746 C C . PRO A 1 91 ? -15.039 -3.206 -5.436 1.00 95.06 91 PRO A C 1
ATOM 748 O O . PRO A 1 91 ? -15.805 -2.276 -5.678 1.00 95.06 91 PRO A O 1
ATOM 751 N N . LEU A 1 92 ? -14.876 -3.687 -4.198 1.00 93.81 92 LEU A N 1
ATOM 752 C CA . LEU A 1 92 ? -15.487 -3.108 -2.996 1.00 93.81 92 LEU A CA 1
ATOM 753 C C . LEU A 1 92 ? -14.725 -1.884 -2.458 1.00 93.81 92 LEU A C 1
ATOM 755 O O . LEU A 1 92 ? -15.239 -1.184 -1.589 1.00 93.81 92 LEU A O 1
ATOM 759 N N . VAL A 1 93 ? -13.517 -1.602 -2.959 1.00 95.94 93 VAL A N 1
ATOM 760 C CA . VAL A 1 93 ? -12.775 -0.387 -2.609 1.00 95.94 93 VAL A CA 1
ATOM 761 C C . VAL A 1 93 ? -13.477 0.824 -3.206 1.00 95.94 93 VAL A C 1
ATOM 763 O O . VAL A 1 93 ? -13.533 1.001 -4.421 1.00 95.94 93 VAL A O 1
ATOM 766 N N . THR A 1 94 ? -13.970 1.701 -2.335 1.00 93.38 94 THR A N 1
ATOM 767 C CA . THR A 1 94 ? -14.672 2.928 -2.741 1.00 93.38 94 THR A CA 1
ATOM 768 C C . THR A 1 94 ? -13.793 4.175 -2.672 1.00 93.38 94 THR A C 1
ATOM 770 O O . THR A 1 94 ? -14.079 5.166 -3.342 1.00 93.38 94 THR A O 1
ATOM 773 N N . GLN A 1 95 ? -12.709 4.137 -1.892 1.00 97.88 95 GLN A N 1
ATOM 774 C CA . GLN A 1 95 ? -11.847 5.288 -1.633 1.00 97.88 95 GLN A CA 1
ATOM 775 C C . GLN A 1 95 ? -10.380 4.951 -1.897 1.00 97.88 95 GLN A C 1
ATOM 777 O O . GLN A 1 95 ? -9.814 4.033 -1.303 1.00 97.88 95 GLN A O 1
ATOM 782 N N . ILE A 1 96 ? -9.768 5.724 -2.796 1.00 98.44 96 ILE A N 1
ATOM 783 C CA . ILE A 1 96 ? -8.377 5.559 -3.224 1.00 98.44 96 ILE A CA 1
ATOM 784 C C . ILE A 1 96 ? -7.713 6.932 -3.244 1.00 98.44 96 ILE A C 1
ATOM 786 O O . ILE A 1 96 ? -8.121 7.819 -4.008 1.00 98.44 96 ILE A O 1
ATOM 790 N N . ILE A 1 97 ? -6.672 7.077 -2.434 1.00 98.50 97 ILE A N 1
ATOM 791 C CA . ILE A 1 97 ? -5.826 8.259 -2.347 1.00 98.50 97 ILE A CA 1
ATOM 792 C C . ILE A 1 97 ? -4.465 7.911 -2.946 1.00 98.50 97 ILE A C 1
ATOM 794 O O . ILE A 1 97 ? -3.747 7.047 -2.442 1.00 98.50 97 ILE A O 1
ATOM 798 N N . CYS A 1 98 ? -4.113 8.616 -4.017 1.00 97.69 98 CYS A N 1
ATOM 799 C CA . CYS A 1 98 ? -2.803 8.544 -4.647 1.00 97.69 98 CYS A CA 1
ATOM 800 C C . CYS A 1 98 ? -2.013 9.791 -4.251 1.00 97.69 98 CYS A C 1
ATOM 802 O O . CYS A 1 98 ? -2.442 10.914 -4.508 1.00 97.69 98 CYS A O 1
ATOM 804 N N . CYS A 1 99 ? -0.866 9.604 -3.609 1.00 97.00 99 CYS A N 1
ATOM 805 C CA . CYS A 1 99 ? 0.010 10.700 -3.205 1.00 97.00 99 CYS A CA 1
ATOM 806 C C . CYS A 1 99 ? 1.473 10.258 -3.264 1.00 97.00 99 CYS A C 1
ATOM 808 O O . CYS A 1 99 ? 1.778 9.099 -3.530 1.00 97.00 99 CYS A O 1
ATOM 810 N N . GLN A 1 100 ? 2.426 11.156 -3.024 1.00 95.19 100 GLN A N 1
ATOM 811 C CA . GLN A 1 100 ? 3.806 10.700 -2.843 1.00 95.19 100 GLN A CA 1
ATOM 812 C C . GLN A 1 100 ? 3.901 9.947 -1.517 1.00 95.19 100 GLN A C 1
ATOM 814 O O . GLN A 1 100 ? 3.381 10.415 -0.511 1.00 95.19 100 GLN A O 1
ATOM 819 N N . ALA A 1 101 ? 4.621 8.822 -1.483 1.00 94.00 101 ALA A N 1
ATOM 820 C CA . ALA A 1 101 ? 4.694 7.973 -0.286 1.00 94.00 101 ALA A CA 1
ATOM 821 C C . ALA A 1 101 ? 5.147 8.737 0.976 1.00 94.00 101 ALA A C 1
ATOM 823 O O . ALA A 1 101 ? 4.635 8.524 2.071 1.00 94.00 101 ALA A O 1
ATOM 824 N N . LYS A 1 102 ? 6.050 9.712 0.808 1.00 93.81 102 LYS A N 1
ATOM 825 C CA . LYS A 1 102 ? 6.510 10.583 1.897 1.00 93.81 102 LYS A CA 1
ATOM 826 C C . LYS A 1 102 ? 5.430 11.501 2.470 1.00 93.81 102 LYS A C 1
ATOM 828 O O . LYS A 1 102 ? 5.612 11.956 3.587 1.00 93.81 102 LYS A O 1
ATOM 833 N N . ASP A 1 103 ? 4.367 11.781 1.722 1.00 97.12 103 ASP A N 1
ATOM 834 C CA . ASP A 1 103 ? 3.296 12.712 2.083 1.00 97.12 103 ASP A CA 1
ATOM 835 C C . ASP A 1 103 ? 2.076 11.972 2.665 1.00 97.12 103 ASP A C 1
ATOM 837 O O . ASP A 1 103 ? 1.107 12.613 3.063 1.00 97.12 103 ASP A O 1
ATOM 841 N N . LYS A 1 104 ? 2.125 10.633 2.795 1.00 98.12 104 LYS A N 1
ATOM 842 C CA . LYS A 1 104 ? 1.046 9.830 3.402 1.00 98.12 104 LYS A CA 1
ATOM 843 C C . LYS A 1 104 ? 0.626 10.355 4.778 1.00 98.12 104 LYS A C 1
ATOM 845 O O . LYS A 1 104 ? -0.565 10.431 5.057 1.00 98.12 104 LYS A O 1
ATOM 850 N N . TYR A 1 105 ? 1.578 10.794 5.604 1.00 97.88 105 TYR A N 1
ATOM 851 C CA . TYR A 1 105 ? 1.295 11.327 6.944 1.00 97.88 105 TYR A CA 1
ATOM 852 C C . TYR A 1 105 ? 0.350 12.540 6.943 1.00 97.88 105 TYR A C 1
ATOM 854 O O . TYR A 1 105 ? -0.284 12.806 7.955 1.00 97.88 105 TYR A O 1
ATOM 862 N N . GLN A 1 106 ? 0.225 13.271 5.830 1.00 98.31 106 GLN A N 1
ATOM 863 C CA . GLN A 1 106 ? -0.670 14.429 5.732 1.00 98.31 106 GLN A CA 1
ATOM 864 C C . GLN A 1 106 ? -2.154 14.034 5.761 1.00 98.31 106 GLN A C 1
ATOM 866 O O . GLN A 1 106 ? -3.004 14.869 6.054 1.00 98.31 106 GLN A O 1
ATOM 871 N N . TYR A 1 107 ? -2.466 12.766 5.478 1.00 98.31 107 TYR A N 1
ATOM 872 C CA . TYR A 1 107 ? -3.820 12.209 5.550 1.00 98.31 107 TYR A CA 1
ATOM 873 C C . TYR A 1 107 ? -4.144 11.616 6.928 1.00 98.31 107 TYR A C 1
ATOM 875 O O . TYR A 1 107 ? -5.292 11.263 7.194 1.00 98.31 107 TYR A O 1
ATOM 883 N N . CYS A 1 108 ? -3.147 11.508 7.807 1.00 98.31 108 CYS A N 1
ATOM 884 C CA . CYS A 1 108 ? -3.299 10.926 9.130 1.00 98.31 108 CYS A CA 1
ATOM 885 C C . CYS A 1 108 ? -4.009 11.894 10.080 1.00 98.31 108 CYS A C 1
ATOM 887 O O . CYS A 1 108 ? -3.592 13.044 10.238 1.00 98.31 108 CYS A O 1
ATOM 889 N N . LYS A 1 109 ? -5.031 11.405 10.785 1.00 98.00 109 LYS A N 1
ATOM 890 C CA . LYS A 1 109 ? -5.537 12.026 12.014 1.00 98.00 109 LYS A CA 1
ATOM 891 C C . LYS A 1 109 ? -5.105 11.197 13.228 1.00 98.00 109 LYS A C 1
ATOM 893 O O . LYS A 1 109 ? -4.871 9.996 13.085 1.00 98.00 109 LYS A O 1
ATOM 898 N N . PRO A 1 110 ? -5.009 11.794 14.431 1.00 98.12 110 PRO A N 1
ATOM 899 C CA . PRO A 1 110 ? -4.702 11.037 15.638 1.00 98.12 110 PRO A CA 1
ATOM 900 C C . PRO A 1 110 ? -5.631 9.830 15.813 1.00 98.12 110 PRO A C 1
ATOM 902 O O . PRO A 1 110 ? -6.855 9.969 15.776 1.00 98.12 110 PRO A O 1
ATOM 905 N N . GLY A 1 111 ? -5.038 8.651 15.998 1.00 97.56 111 GLY A N 1
ATOM 906 C CA . GLY A 1 111 ? -5.745 7.378 16.124 1.00 97.56 111 GLY A CA 1
ATOM 907 C C . GLY A 1 111 ? -6.087 6.674 14.806 1.00 97.56 111 GLY A C 1
ATOM 908 O O . GLY A 1 111 ? -6.668 5.597 14.867 1.00 97.56 111 GLY A O 1
ATOM 909 N N . ASP A 1 112 ? -5.750 7.227 13.636 1.00 98.50 112 ASP A N 1
ATOM 910 C CA . ASP A 1 112 ? -5.886 6.514 12.358 1.00 98.50 112 ASP A CA 1
ATOM 911 C C . ASP A 1 112 ? -4.790 5.457 12.185 1.00 98.50 112 ASP A C 1
ATOM 913 O O . ASP A 1 112 ? -3.649 5.654 12.597 1.00 98.50 112 ASP A O 1
ATOM 917 N N . LEU A 1 113 ? -5.121 4.341 11.537 1.00 98.69 113 LEU A N 1
ATOM 918 C CA . LEU A 1 113 ? -4.213 3.221 11.300 1.00 98.69 113 LEU A CA 1
ATOM 919 C C . LEU A 1 113 ? -3.698 3.233 9.857 1.00 98.69 113 LEU A C 1
ATOM 921 O O . LEU A 1 113 ? -4.497 3.371 8.938 1.00 98.69 113 LEU A O 1
ATOM 925 N N . LEU A 1 114 ? -2.400 3.003 9.651 1.00 98.81 114 LEU A N 1
ATOM 926 C CA . LEU A 1 114 ? -1.829 2.667 8.344 1.00 98.81 114 LEU A CA 1
ATOM 927 C C . LEU A 1 114 ? -1.150 1.293 8.380 1.00 98.81 114 LEU A C 1
ATOM 929 O O . LEU A 1 114 ? -0.294 1.039 9.231 1.00 98.81 114 LEU A O 1
ATOM 933 N N . ILE A 1 115 ? -1.545 0.431 7.442 1.00 98.75 115 ILE A N 1
ATOM 934 C CA . ILE A 1 115 ? -0.936 -0.871 7.145 1.00 98.75 115 ILE A CA 1
ATOM 935 C C . ILE A 1 115 ? -0.076 -0.708 5.889 1.00 98.75 115 ILE A C 1
ATOM 937 O O . ILE A 1 115 ? -0.607 -0.415 4.818 1.00 98.75 115 ILE A O 1
ATOM 941 N N . ASP A 1 116 ? 1.238 -0.865 6.017 1.00 98.50 116 ASP A N 1
ATOM 942 C CA . ASP A 1 116 ? 2.200 -0.558 4.949 1.00 98.50 116 ASP A CA 1
ATOM 943 C C . ASP A 1 116 ? 3.467 -1.416 5.141 1.00 98.50 116 ASP A C 1
ATOM 945 O O . ASP A 1 116 ? 3.913 -1.639 6.274 1.00 98.50 116 ASP A O 1
ATOM 949 N N . ASP A 1 117 ? 4.025 -1.963 4.060 1.00 96.50 117 ASP A N 1
ATOM 950 C CA . ASP A 1 117 ? 5.228 -2.811 4.099 1.00 96.50 117 ASP A CA 1
ATOM 951 C C . ASP A 1 117 ? 6.503 -1.969 4.294 1.00 96.50 117 ASP A C 1
ATOM 953 O O . ASP A 1 117 ? 7.521 -2.423 4.832 1.00 96.50 117 ASP A O 1
ATOM 957 N N . TYR A 1 118 ? 6.461 -0.697 3.895 1.00 93.69 118 TYR A N 1
ATOM 958 C CA . TYR A 1 118 ? 7.621 0.159 3.786 1.00 93.69 118 TYR A CA 1
ATOM 959 C C . TYR A 1 118 ? 7.796 1.069 5.002 1.00 93.69 118 TYR A C 1
ATOM 961 O O . TYR A 1 118 ? 7.499 2.269 5.015 1.00 93.69 118 TYR A O 1
ATOM 969 N N . ALA A 1 119 ? 8.445 0.505 6.024 1.00 92.88 119 ALA A N 1
ATOM 970 C CA . ALA A 1 119 ? 8.712 1.141 7.318 1.00 92.88 119 ALA A CA 1
ATOM 971 C C . ALA A 1 119 ? 9.432 2.510 7.269 1.00 92.88 119 ALA A C 1
ATOM 973 O O . ALA A 1 119 ? 9.465 3.214 8.279 1.00 92.88 119 ALA A O 1
ATOM 974 N N . ARG A 1 120 ? 9.971 2.942 6.117 1.00 92.88 120 ARG A N 1
ATOM 975 C CA . ARG A 1 120 ? 10.571 4.277 5.936 1.00 92.88 120 ARG A CA 1
ATOM 976 C C . ARG A 1 120 ? 9.616 5.410 6.335 1.00 92.88 120 ARG A C 1
ATOM 978 O O . ARG A 1 120 ? 10.083 6.451 6.794 1.00 92.88 120 ARG A O 1
ATOM 985 N N . HIS A 1 121 ? 8.308 5.227 6.158 1.00 93.62 121 HIS A N 1
ATOM 986 C CA . HIS 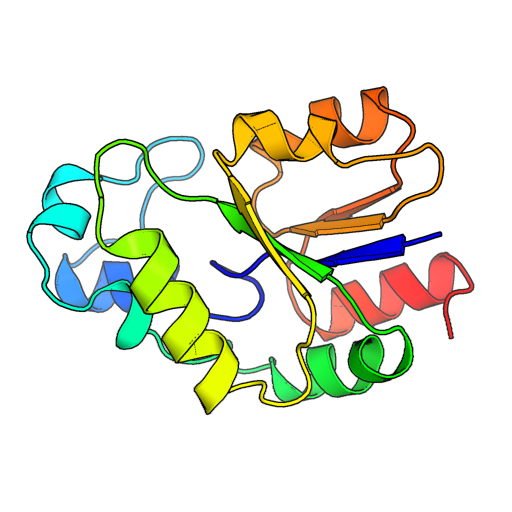A 1 121 ? 7.301 6.252 6.454 1.00 93.62 121 HIS A CA 1
ATOM 987 C C . HIS A 1 121 ? 6.637 6.099 7.829 1.00 93.62 121 HIS A C 1
ATOM 989 O O . HIS A 1 121 ? 5.882 6.984 8.236 1.00 93.62 121 HIS A O 1
ATOM 995 N N . LYS A 1 122 ? 7.005 5.057 8.589 1.00 97.00 122 LYS A N 1
ATOM 996 C CA . LYS A 1 122 ? 6.464 4.766 9.920 1.00 97.00 122 LYS A CA 1
ATOM 997 C C . LYS A 1 122 ? 6.560 5.956 10.864 1.00 97.00 122 LYS A C 1
ATOM 999 O O . LYS A 1 122 ? 5.548 6.393 11.395 1.00 97.00 122 LYS A O 1
ATOM 1004 N N . GLN A 1 123 ? 7.761 6.515 11.032 1.00 97.88 123 GLN A N 1
ATOM 1005 C CA . GLN A 1 123 ? 7.978 7.590 12.003 1.00 97.88 123 GLN A CA 1
ATOM 1006 C C . GLN A 1 123 ? 7.144 8.838 11.684 1.00 97.88 123 GLN A C 1
ATOM 1008 O O . GLN A 1 123 ? 6.627 9.480 12.593 1.00 97.88 123 GLN A O 1
ATOM 1013 N N . ALA A 1 124 ? 6.999 9.181 10.400 1.00 97.88 124 ALA A N 1
ATOM 1014 C CA . ALA A 1 124 ? 6.198 10.329 9.984 1.00 97.88 124 ALA A CA 1
ATOM 1015 C C . ALA A 1 124 ? 4.712 10.119 10.312 1.00 97.88 124 ALA A C 1
ATOM 1017 O O . ALA A 1 124 ? 4.073 11.026 10.838 1.00 97.88 124 ALA A O 1
ATOM 1018 N N . TRP A 1 125 ? 4.190 8.914 10.063 1.00 98.56 125 TRP A N 1
ATOM 1019 C CA . TRP A 1 125 ? 2.814 8.549 10.398 1.00 98.56 125 TRP A CA 1
ATOM 1020 C C . TRP A 1 125 ? 2.560 8.567 11.910 1.00 9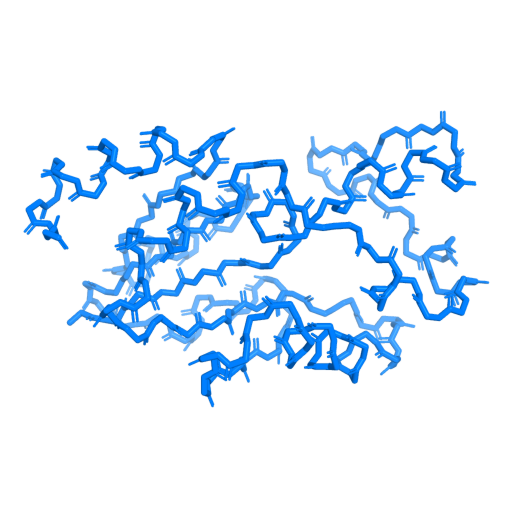8.56 125 TRP A C 1
ATOM 1022 O O . TRP A 1 125 ? 1.620 9.204 12.382 1.00 98.56 125 TRP A O 1
ATOM 1032 N N . THR A 1 126 ? 3.439 7.940 12.696 1.00 98.38 126 THR A N 1
ATOM 1033 C CA . THR A 1 126 ? 3.282 7.889 14.156 1.00 98.38 126 THR A CA 1
ATOM 1034 C C . THR A 1 126 ? 3.448 9.259 14.808 1.00 98.38 126 THR A C 1
ATOM 1036 O O . THR A 1 126 ? 2.739 9.574 15.758 1.00 98.38 126 THR A O 1
ATOM 1039 N N . ASN A 1 127 ? 4.328 10.119 14.280 1.00 98.31 127 ASN A N 1
ATOM 1040 C CA . ASN A 1 127 ? 4.472 11.501 14.754 1.00 98.31 127 ASN A CA 1
ATOM 1041 C C . ASN A 1 127 ? 3.220 12.352 14.491 1.00 98.31 127 ASN A C 1
ATOM 1043 O O . ASN A 1 127 ? 2.969 13.299 15.231 1.00 98.31 127 ASN A O 1
ATOM 1047 N N . ALA A 1 128 ? 2.426 12.013 13.471 1.00 98.12 128 ALA A N 1
ATOM 1048 C CA . ALA A 1 128 ? 1.120 12.623 13.221 1.00 98.12 128 ALA A CA 1
ATOM 1049 C C . ALA A 1 128 ? 0.011 12.080 14.155 1.00 98.12 128 ALA A C 1
ATOM 1051 O O . ALA A 1 128 ? -1.156 12.447 14.016 1.00 98.12 128 ALA A O 1
ATOM 1052 N N . GLY A 1 129 ? 0.363 11.217 15.116 1.00 98.19 129 GLY A N 1
ATOM 1053 C CA . GLY A 1 129 ? -0.559 10.594 16.066 1.00 98.19 129 GLY A CA 1
ATOM 1054 C C . GLY A 1 129 ? -1.229 9.322 15.543 1.00 98.19 129 GLY A C 1
ATOM 1055 O O . GLY A 1 129 ? -2.167 8.836 16.174 1.00 98.19 129 GLY A O 1
ATOM 1056 N N . GLY A 1 130 ? -0.787 8.798 14.399 1.00 98.44 130 GLY A N 1
ATOM 1057 C CA . GLY A 1 130 ? -1.325 7.581 13.806 1.00 98.44 130 GLY A CA 1
ATOM 1058 C C . GLY A 1 130 ? -0.766 6.296 14.417 1.00 98.44 130 GLY A C 1
ATOM 1059 O O . GLY A 1 130 ? 0.343 6.250 14.950 1.00 98.44 130 GLY A O 1
ATOM 1060 N N . ILE A 1 131 ? -1.534 5.223 14.282 1.00 98.62 131 ILE A N 1
ATOM 1061 C CA . ILE A 1 131 ? -1.142 3.844 14.568 1.00 98.62 131 ILE A CA 1
ATOM 1062 C C . ILE A 1 131 ? -0.533 3.254 13.294 1.00 98.62 131 ILE A C 1
ATOM 1064 O O . ILE A 1 131 ? -1.003 3.517 12.189 1.00 98.62 131 ILE A O 1
ATOM 1068 N N . TRP A 1 132 ? 0.520 2.453 13.434 1.00 98.56 132 TRP A N 1
ATOM 1069 C CA . TRP A 1 132 ? 1.213 1.832 12.308 1.00 98.56 132 TRP A CA 1
ATOM 1070 C C . TRP A 1 132 ? 1.294 0.320 12.483 1.00 98.56 132 TRP A C 1
ATOM 1072 O O . TRP A 1 132 ? 1.747 -0.148 13.529 1.00 98.56 132 TRP A O 1
ATOM 1082 N N . ILE A 1 133 ? 0.967 -0.420 11.426 1.00 98.62 133 ILE A N 1
ATOM 1083 C CA . ILE A 1 133 ? 1.267 -1.845 11.280 1.00 98.62 133 ILE A CA 1
ATOM 1084 C C . ILE A 1 133 ? 2.264 -1.998 10.135 1.00 98.62 133 ILE A C 1
ATOM 1086 O O . ILE A 1 133 ? 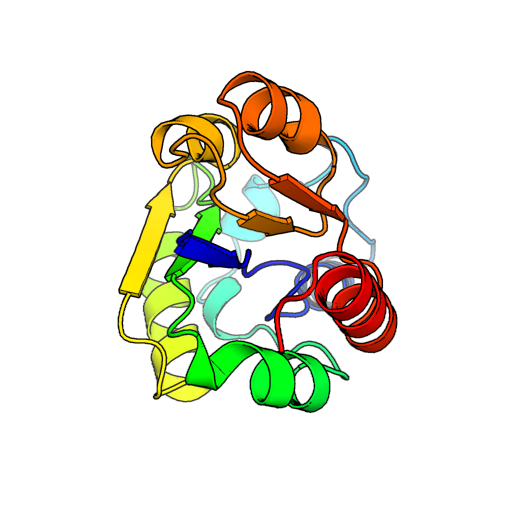1.982 -1.614 9.001 1.00 98.62 133 ILE A O 1
ATOM 1090 N N . THR A 1 134 ? 3.432 -2.576 10.429 1.00 97.88 134 THR A N 1
ATOM 1091 C CA . THR A 1 134 ? 4.360 -2.981 9.367 1.00 97.88 134 THR A CA 1
ATOM 1092 C C . THR A 1 134 ? 3.858 -4.291 8.786 1.00 97.88 134 THR A C 1
ATOM 1094 O O . THR A 1 134 ? 3.888 -5.312 9.473 1.00 97.88 134 THR A O 1
ATOM 1097 N N . HIS A 1 135 ? 3.395 -4.258 7.540 1.00 98.06 135 HIS A N 1
ATOM 1098 C CA . HIS A 1 135 ? 2.899 -5.448 6.867 1.00 98.06 135 HIS A CA 1
ATOM 1099 C C . HIS A 1 135 ? 4.061 -6.383 6.508 1.00 98.06 135 HIS A C 1
ATOM 1101 O O . HIS A 1 135 ? 5.016 -5.984 5.847 1.00 98.06 135 HIS A O 1
ATOM 1107 N N . THR A 1 136 ? 3.978 -7.632 6.964 1.00 97.19 136 THR A N 1
ATOM 1108 C CA . THR A 1 136 ? 4.918 -8.711 6.602 1.00 97.19 136 THR A CA 1
ATOM 1109 C C . THR A 1 136 ? 4.197 -9.935 6.045 1.00 97.19 136 THR A C 1
ATOM 1111 O O . THR A 1 136 ? 4.749 -10.673 5.235 1.00 97.19 136 THR A O 1
ATOM 1114 N N . SER A 1 137 ? 2.962 -10.150 6.499 1.00 98.38 137 SER A N 1
ATOM 1115 C CA . SER A 1 137 ? 1.994 -11.106 5.974 1.00 98.38 137 SER A CA 1
ATOM 1116 C C . SER A 1 137 ? 0.592 -10.690 6.420 1.00 98.38 137 SER A C 1
ATOM 1118 O O . S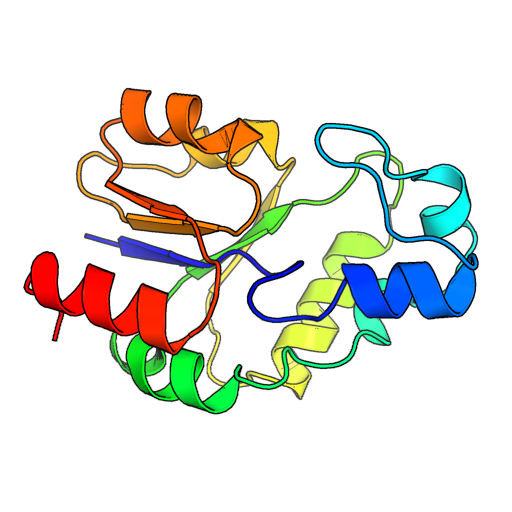ER A 1 137 ? 0.428 -9.935 7.393 1.00 98.38 137 SER A O 1
ATOM 1120 N N . ALA A 1 138 ? -0.429 -11.223 5.756 1.00 98.44 138 ALA A N 1
ATOM 1121 C CA . ALA A 1 138 ? -1.822 -11.068 6.150 1.00 98.44 138 ALA A CA 1
ATOM 1122 C C . ALA A 1 138 ? -2.058 -11.562 7.582 1.00 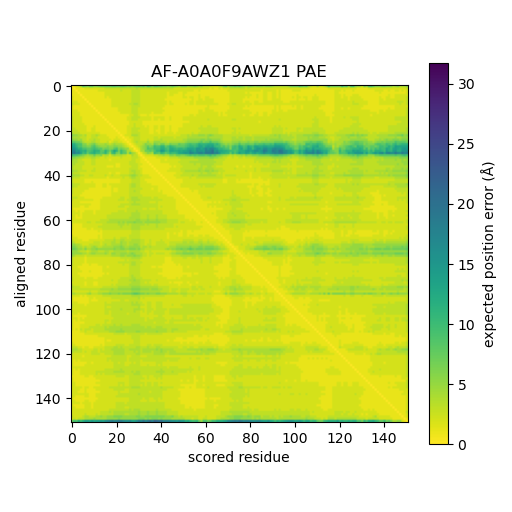98.44 138 ALA A C 1
ATOM 1124 O O . ALA A 1 138 ? -2.629 -10.841 8.392 1.00 98.44 138 ALA A O 1
ATOM 1125 N N . LEU A 1 139 ? -1.549 -12.748 7.938 1.00 98.25 139 LEU A N 1
ATOM 1126 C CA . LEU A 1 139 ? -1.745 -13.329 9.272 1.00 98.25 139 LEU A CA 1
ATOM 1127 C C . LEU A 1 139 ? -1.122 -12.487 10.387 1.00 98.25 139 LEU A C 1
ATOM 1129 O O . LEU A 1 139 ? -1.730 -12.324 11.444 1.00 98.25 139 LEU A O 1
ATOM 1133 N N . ASP A 1 140 ? 0.082 -11.959 10.169 1.00 98.38 140 ASP A N 1
ATOM 1134 C CA . ASP A 1 140 ? 0.724 -11.072 11.139 1.00 98.38 140 ASP A CA 1
ATOM 1135 C C . ASP A 1 140 ? -0.056 -9.757 11.295 1.00 98.38 140 ASP A C 1
ATOM 1137 O O . ASP A 1 140 ? -0.295 -9.301 12.412 1.00 98.38 140 ASP A O 1
ATOM 1141 N N . THR A 1 141 ? -0.558 -9.211 10.184 1.00 98.50 141 THR A N 1
ATOM 1142 C CA . THR A 1 141 ? -1.439 -8.034 10.198 1.00 98.50 141 THR A CA 1
ATOM 1143 C C . THR A 1 141 ? -2.721 -8.307 10.983 1.00 98.50 141 THR A C 1
ATOM 1145 O O . THR A 1 141 ? -3.065 -7.515 11.856 1.00 98.50 141 THR A O 1
ATOM 1148 N N . CYS A 1 142 ? -3.393 -9.440 10.751 1.00 98.25 142 CYS A N 1
ATOM 1149 C CA . CYS A 1 142 ? -4.585 -9.837 11.504 1.00 98.25 142 CYS A CA 1
ATOM 1150 C C . CYS A 1 142 ? -4.307 -9.906 13.013 1.00 98.25 142 CYS A C 1
ATOM 1152 O O . CYS A 1 142 ? -5.041 -9.310 13.793 1.00 98.25 142 CYS A O 1
ATOM 1154 N N . ARG A 1 143 ? -3.197 -10.530 13.432 1.00 98.19 143 ARG A N 1
ATOM 1155 C CA . ARG A 1 143 ? -2.809 -10.599 14.855 1.00 98.19 143 ARG A CA 1
ATOM 1156 C C . ARG A 1 143 ? -2.570 -9.221 15.471 1.00 98.19 143 ARG A C 1
ATOM 1158 O O . ARG A 1 143 ? -2.930 -8.986 16.627 1.00 98.19 143 ARG A O 1
ATOM 1165 N N . GLN A 1 144 ? -1.946 -8.313 14.722 1.00 98.31 144 GLN A N 1
ATOM 1166 C CA . GLN A 1 144 ? -1.728 -6.941 15.175 1.00 98.31 144 GLN A CA 1
ATOM 1167 C C . GLN A 1 144 ? -3.058 -6.176 15.290 1.00 98.31 144 GLN A C 1
ATOM 1169 O O . GLN A 1 144 ? -3.255 -5.471 16.277 1.00 98.31 144 GLN A O 1
ATOM 1174 N N . LEU A 1 145 ? -3.994 -6.360 14.352 1.00 97.94 145 LEU A N 1
ATOM 1175 C CA . LEU A 1 145 ? -5.346 -5.789 14.431 1.00 97.94 145 LEU A CA 1
ATOM 1176 C C . LEU A 1 145 ? -6.106 -6.290 15.668 1.00 97.94 145 LEU A C 1
ATOM 1178 O O . LEU A 1 145 ? -6.682 -5.481 16.396 1.00 97.94 145 LEU A O 1
ATOM 1182 N N . ASP A 1 146 ? -6.038 -7.590 15.956 1.00 96.75 146 ASP A N 1
ATOM 1183 C CA . ASP A 1 146 ? -6.690 -8.187 17.127 1.00 96.75 146 ASP A CA 1
ATOM 1184 C C . ASP A 1 146 ? -6.105 -7.635 18.436 1.00 96.75 146 ASP A C 1
ATOM 1186 O O . ASP A 1 146 ? -6.834 -7.301 19.369 1.00 96.75 146 ASP A O 1
ATOM 1190 N N . SER A 1 147 ? -4.781 -7.454 18.484 1.00 97.31 147 SER A N 1
ATOM 1191 C CA . SER A 1 147 ? -4.084 -6.847 19.628 1.00 97.31 147 SER A CA 1
ATOM 1192 C C . SER A 1 147 ? -4.483 -5.382 19.858 1.00 97.31 147 SER A C 1
ATOM 1194 O O . SER A 1 147 ? -4.378 -4.880 20.976 1.00 97.31 147 SER A O 1
ATOM 1196 N N . LEU A 1 148 ? -4.956 -4.699 18.811 1.00 96.38 148 LEU A N 1
ATOM 1197 C CA . LEU A 1 148 ? -5.503 -3.343 18.872 1.00 96.38 148 LEU A CA 1
ATOM 1198 C C . LEU A 1 148 ? -7.010 -3.321 19.187 1.00 96.38 148 LEU A C 1
ATOM 1200 O O . LEU A 1 148 ? -7.587 -2.239 19.288 1.00 96.38 148 LEU A O 1
ATOM 1204 N N . GLY A 1 149 ? -7.658 -4.482 19.342 1.00 96.06 149 GLY A N 1
ATOM 1205 C CA . GLY A 1 149 ? -9.100 -4.585 19.584 1.00 96.06 149 GLY A CA 1
ATOM 1206 C C . GLY A 1 149 ? -9.958 -4.199 18.378 1.00 96.06 149 GLY A C 1
ATOM 1207 O O . GLY A 1 149 ? -11.140 -3.894 18.528 1.00 96.06 149 GLY A O 1
ATOM 1208 N N . ILE A 1 150 ? -9.370 -4.184 17.183 1.00 92.94 150 ILE A N 1
ATOM 1209 C CA . ILE A 1 150 ? -10.103 -4.048 15.926 1.00 92.94 150 ILE A CA 1
ATOM 1210 C C . ILE A 1 150 ? -10.637 -5.448 15.645 1.00 92.94 150 ILE A C 1
ATOM 1212 O O . ILE A 1 150 ? -9.834 -6.366 15.658 1.00 92.94 150 ILE A O 1
ATOM 1216 N N . ALA A 1 151 ? -11.944 -5.645 15.464 1.00 78.88 151 ALA A N 1
ATOM 1217 C CA . ALA A 1 151 ? -12.550 -6.961 15.184 1.00 78.88 151 ALA A CA 1
ATOM 1218 C C . ALA A 1 151 ? -12.701 -7.212 13.685 1.00 78.88 151 ALA A C 1
ATOM 1220 O O . ALA A 1 151 ? -12.700 -6.218 12.931 1.00 78.88 151 ALA A O 1
#

Foldseek 3Di:
DAEEEECDPTFFPLQVLCCVQPVHGQDPPPRDDVVSCLVDPLSLLPTDTDPQNVLLCVQCLVSLHAYEYADDPSHPCNVVSNVNNCCVRPVSNPHYHYDHPLCSLVPAAAAYEYEEQRCPNVVSNVVNNYHYDNDPDSVSVSVVCVVVVND

Mean predicted aligned error: 2.67 Å

pLDDT: mean 95.94, std 4.47, range [70.69, 98.81]

Secondary structure (DSSP, 8-state):
--EEE-SBTTTB-HHHHHHHHHSSPPBTTTB--HHHHHTSTTTTTTPPBPTTHHHHHHHHGGG-PEEEEE--TT-TTHHHHHHHHHHHH-TT---EEEE-GGGGGGG--TT-EEEES-GGGHHHHHHTT-EEEE-S-HHHHHHHHHHTT--